Protein AF-A0A0S2TF54-F1 (afdb_monomer_lite)

pLDDT: mean 79.86, std 18.13, range [44.34, 97.69]

InterPro domains:
  IPR021327 Protein of unknown function DUF2934 [PF11154] (30-65)

Foldseek 3Di:
DDDDDDDDPDPDPPVVVVVVVVVVVVVVVVLVVQLVVQLVVVCVVVVNPPVCSVVSSVVSNVVSVVVVVVVD

Structure (mmCIF, N/CA/C/O backbone):
data_AF-A0A0S2TF54-F1
#
_entry.id   AF-A0A0S2TF54-F1
#
loop_
_atom_site.group_PDB
_atom_site.id
_atom_site.type_symbol
_atom_site.label_atom_id
_atom_site.label_alt_id
_atom_site.label_comp_id
_atom_site.label_asym_id
_atom_site.label_entity_id
_atom_site.label_seq_id
_atom_site.pdbx_PDB_ins_code
_atom_site.Cartn_x
_atom_site.Cartn_y
_atom_site.Cartn_z
_atom_site.occupancy
_atom_site.B_iso_or_equiv
_atom_site.auth_seq_id
_atom_site.auth_comp_id
_atom_site.auth_asym_id
_atom_site.auth_atom_id
_atom_site.pdbx_PDB_model_num
ATOM 1 N N . MET A 1 1 ? -14.123 64.919 -18.280 1.00 44.53 1 MET A N 1
ATOM 2 C CA . MET A 1 1 ? -13.297 64.193 -17.288 1.00 44.53 1 MET A CA 1
ATOM 3 C C . MET A 1 1 ? -14.026 62.924 -16.865 1.00 44.53 1 MET A C 1
ATOM 5 O O . MET A 1 1 ? -14.896 63.012 -16.017 1.00 44.53 1 MET A O 1
ATOM 9 N N . SER A 1 2 ? -13.681 61.760 -17.424 1.00 50.19 2 SER A N 1
ATOM 10 C CA . SER A 1 2 ? -14.117 60.462 -16.880 1.00 50.19 2 SER A CA 1
ATOM 11 C C . SER A 1 2 ? -12.958 59.481 -17.005 1.00 50.19 2 SER A C 1
ATOM 13 O O . SER A 1 2 ? -12.542 59.115 -18.103 1.00 50.19 2 SER A O 1
ATOM 15 N N . LYS A 1 3 ? -12.364 59.158 -15.854 1.00 52.53 3 LYS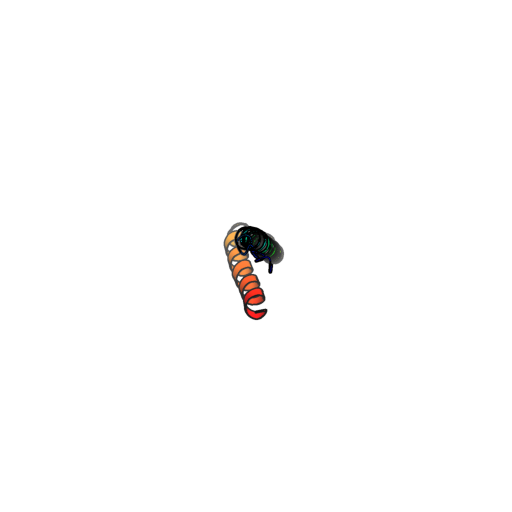 A N 1
ATOM 16 C CA . LYS A 1 3 ? -11.179 58.309 -15.718 1.00 52.53 3 LYS A CA 1
ATOM 17 C C . LYS A 1 3 ? -11.538 56.867 -16.085 1.00 52.53 3 LYS A C 1
ATOM 19 O O . LYS A 1 3 ? -12.412 56.267 -15.465 1.00 52.53 3 LYS A O 1
ATOM 24 N N . ARG A 1 4 ? -10.833 56.323 -17.079 1.00 56.41 4 ARG A N 1
ATOM 25 C CA . ARG A 1 4 ? -10.819 54.896 -17.421 1.00 56.41 4 ARG A CA 1
ATOM 26 C C . ARG A 1 4 ? -10.124 54.139 -16.287 1.00 56.41 4 ARG A C 1
ATOM 28 O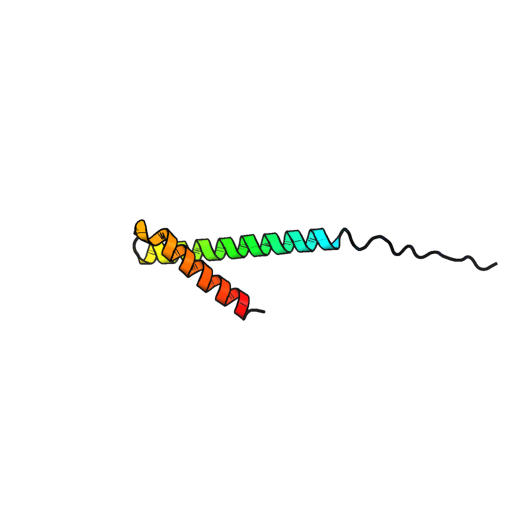 O . ARG A 1 4 ? -8.929 54.340 -16.088 1.00 56.41 4 ARG A O 1
ATOM 35 N N . HIS A 1 5 ? -10.839 53.278 -15.566 1.00 45.03 5 HIS A N 1
ATOM 36 C CA . HIS A 1 5 ? -10.208 52.324 -14.653 1.00 45.03 5 HIS A CA 1
ATOM 37 C C . HIS A 1 5 ? -10.090 50.962 -15.333 1.00 45.03 5 HIS A C 1
ATOM 39 O O . HIS A 1 5 ? -11.064 50.270 -15.613 1.00 45.03 5 HIS A O 1
ATOM 45 N N . LYS A 1 6 ? -8.830 50.658 -15.629 1.00 52.97 6 LYS A N 1
ATOM 46 C CA . LYS A 1 6 ? -8.240 49.425 -16.133 1.00 52.97 6 LYS A CA 1
ATOM 47 C C . LYS A 1 6 ? -8.441 48.329 -15.078 1.00 52.97 6 LYS A C 1
ATOM 49 O O . LYS A 1 6 ? -7.906 48.464 -13.981 1.00 52.97 6 LYS A O 1
ATOM 54 N N . LYS A 1 7 ? -9.221 47.283 -15.370 1.00 44.34 7 LYS A N 1
ATOM 55 C CA . LYS A 1 7 ? -9.317 46.104 -14.494 1.00 44.34 7 LYS A CA 1
ATOM 56 C C . LYS A 1 7 ? -8.412 45.006 -15.043 1.00 44.34 7 LYS A C 1
ATOM 58 O O . LYS A 1 7 ? -8.733 44.322 -16.011 1.00 44.34 7 LYS A O 1
ATOM 63 N N . ASP A 1 8 ? -7.236 44.957 -14.434 1.00 50.97 8 ASP A N 1
ATOM 64 C CA . ASP A 1 8 ? -6.197 43.944 -14.556 1.00 50.97 8 ASP A CA 1
ATOM 65 C C . ASP A 1 8 ? -6.810 42.543 -14.384 1.00 50.97 8 ASP A C 1
ATOM 67 O O . ASP A 1 8 ? -7.266 42.185 -13.302 1.00 50.97 8 ASP A O 1
ATOM 71 N N . SER A 1 9 ? -6.905 41.787 -15.478 1.00 50.38 9 SER A N 1
ATOM 72 C CA . SER A 1 9 ? -7.388 40.401 -15.500 1.00 50.38 9 SER A CA 1
ATOM 73 C C . SER A 1 9 ? -6.246 39.534 -16.023 1.00 50.38 9 SER A C 1
ATOM 75 O O . SER A 1 9 ? -6.220 39.180 -17.196 1.00 50.38 9 SER A O 1
ATOM 77 N N . GLY A 1 10 ? -5.229 39.302 -15.190 1.00 52.00 10 GLY A N 1
ATOM 78 C CA . GLY A 1 10 ? -4.010 38.601 -15.616 1.00 52.00 10 GLY A CA 1
ATOM 79 C C . GLY A 1 10 ? -3.383 37.660 -14.587 1.00 52.00 10 GLY A C 1
ATOM 80 O O . GLY A 1 10 ? -2.317 37.117 -14.851 1.00 52.00 10 GLY A O 1
ATOM 81 N N . LYS A 1 11 ? -3.995 37.443 -13.416 1.00 48.41 11 LYS A N 1
ATOM 82 C CA . LYS A 1 11 ? -3.393 36.639 -12.336 1.00 48.41 11 LYS A CA 1
ATOM 83 C C . LYS A 1 11 ? -4.391 35.663 -11.715 1.00 48.41 11 LYS A C 1
ATOM 85 O O . LYS A 1 11 ? -4.767 35.822 -10.563 1.00 48.41 11 LYS A O 1
ATOM 90 N N . GLN A 1 12 ? -4.847 34.666 -12.470 1.00 55.12 12 GLN A N 1
ATOM 91 C CA . GLN A 1 12 ? -5.630 33.554 -11.896 1.00 55.12 12 GLN A CA 1
ATOM 92 C C . GLN A 1 12 ? -5.150 32.155 -12.310 1.00 55.12 12 GLN A C 1
ATOM 94 O O . GLN A 1 12 ? -5.603 31.179 -11.731 1.00 55.12 12 GLN A O 1
ATOM 99 N N . THR A 1 13 ? -4.192 32.026 -13.231 1.00 54.59 13 THR A N 1
ATOM 100 C CA . THR A 1 13 ? -3.807 30.715 -13.783 1.00 54.59 13 THR A CA 1
ATOM 101 C C . THR A 1 13 ? -2.743 29.969 -12.966 1.00 54.59 13 THR A C 1
ATOM 103 O O . THR A 1 13 ? -2.741 28.745 -12.955 1.00 54.59 13 THR A O 1
ATOM 106 N N . ALA A 1 14 ? -1.872 30.660 -12.221 1.00 56.91 14 ALA A N 1
ATOM 107 C CA . ALA A 1 14 ? -0.771 30.006 -11.495 1.00 56.91 14 ALA A CA 1
ATOM 108 C C . ALA A 1 14 ? -1.178 29.396 -10.136 1.00 56.91 14 ALA A C 1
ATOM 110 O O . ALA A 1 14 ? -0.638 28.373 -9.732 1.00 56.91 14 ALA A O 1
ATOM 111 N N . SER A 1 15 ? -2.145 29.992 -9.428 1.00 56.41 15 SER A N 1
ATOM 112 C CA . SER A 1 15 ? -2.542 29.546 -8.079 1.00 56.41 15 SER A CA 1
ATOM 113 C C . SER A 1 15 ? -3.528 28.372 -8.074 1.00 56.41 15 SER A C 1
ATOM 115 O O . SER A 1 15 ? -3.715 27.737 -7.043 1.00 56.41 15 SER A O 1
ATOM 117 N N . GLN A 1 16 ? -4.167 28.079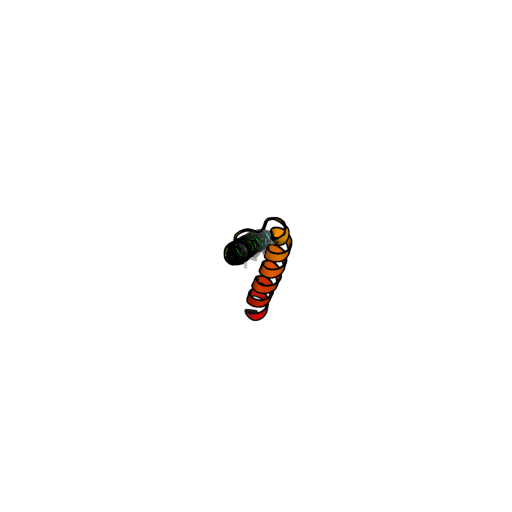 -9.210 1.00 57.19 16 GLN A N 1
ATOM 118 C CA . GLN A 1 16 ? -5.103 26.956 -9.333 1.00 57.19 16 GLN A CA 1
ATOM 119 C C . GLN A 1 16 ? -4.404 25.631 -9.652 1.00 57.19 16 GLN A C 1
ATOM 121 O O . GLN A 1 16 ? -4.844 24.595 -9.164 1.00 57.19 16 GLN A O 1
ATOM 126 N N . HIS A 1 17 ? -3.305 25.660 -10.413 1.00 60.44 17 HIS A N 1
ATOM 127 C CA . HIS A 1 17 ? -2.556 24.446 -10.750 1.00 60.44 17 HIS A CA 1
ATOM 128 C C . HIS A 1 17 ? -1.930 23.805 -9.502 1.00 60.44 17 HIS A C 1
ATOM 130 O O . HIS A 1 17 ? -2.108 22.612 -9.285 1.00 60.44 17 HIS A O 1
ATOM 136 N N . PHE A 1 18 ? -1.339 24.613 -8.615 1.00 65.88 18 PHE A N 1
ATOM 137 C CA . PHE A 1 18 ? -0.678 24.115 -7.403 1.00 65.88 18 PHE A CA 1
ATOM 138 C C . PHE A 1 18 ? -1.643 23.400 -6.440 1.00 65.88 18 PHE A C 1
ATOM 140 O O . PHE A 1 18 ? -1.351 22.318 -5.939 1.00 65.88 18 PHE A O 1
ATOM 147 N N . ASN A 1 19 ? -2.842 23.965 -6.245 1.00 75.06 19 ASN A N 1
ATOM 148 C CA . ASN A 1 19 ? -3.872 23.351 -5.404 1.00 75.06 19 ASN A CA 1
ATOM 149 C C . ASN A 1 19 ? -4.425 22.059 -6.012 1.00 75.06 19 ASN A C 1
ATOM 151 O O . ASN A 1 19 ? -4.818 21.162 -5.278 1.00 75.06 19 ASN A O 1
ATOM 155 N N . HIS A 1 20 ? -4.496 21.958 -7.341 1.00 70.69 20 HIS A N 1
ATOM 156 C CA . HIS A 1 20 ? -4.962 20.738 -7.991 1.00 70.69 20 HIS A CA 1
ATOM 157 C C . HIS A 1 20 ? -3.936 19.609 -7.859 1.00 70.69 20 HIS A C 1
ATOM 159 O O . HIS A 1 20 ? -4.322 18.477 -7.587 1.00 70.69 20 HIS A O 1
ATOM 165 N N . GLU A 1 21 ? -2.646 19.923 -7.986 1.00 73.19 21 GLU A N 1
ATOM 166 C CA . GLU A 1 21 ? -1.545 18.966 -7.858 1.00 73.19 21 GLU A CA 1
ATOM 167 C C . GLU A 1 21 ? -1.381 18.452 -6.423 1.00 73.19 21 GLU A C 1
ATOM 169 O O . GLU A 1 21 ? -1.255 17.247 -6.232 1.00 73.19 21 GLU A O 1
ATOM 174 N N . GLU A 1 22 ? -1.438 19.314 -5.402 1.00 73.44 22 GLU A N 1
ATOM 175 C CA . GLU A 1 22 ? -1.417 18.857 -4.001 1.00 73.44 22 GLU A CA 1
ATOM 176 C C . GLU A 1 22 ? -2.634 18.000 -3.661 1.00 73.44 22 GLU A C 1
ATOM 178 O O . GLU A 1 22 ? -2.510 16.974 -3.002 1.00 73.44 22 GLU A O 1
ATOM 183 N N . ASN A 1 23 ? -3.812 18.386 -4.145 1.00 78.56 23 ASN A N 1
ATOM 184 C CA . ASN A 1 23 ? -5.038 17.643 -3.880 1.00 78.56 23 ASN A CA 1
ATOM 185 C C . ASN A 1 23 ? -5.051 16.300 -4.638 1.00 78.56 23 ASN A C 1
ATOM 187 O O . ASN A 1 23 ? -5.578 15.313 -4.138 1.00 78.56 23 ASN A O 1
ATOM 191 N N . GLN A 1 24 ? -4.426 16.226 -5.819 1.00 79.00 24 GLN A N 1
ATOM 192 C CA . GLN A 1 24 ? -4.154 14.958 -6.503 1.00 79.00 24 GLN A CA 1
ATOM 193 C C . GLN A 1 24 ? -3.162 14.087 -5.728 1.00 79.00 24 GLN A C 1
ATOM 195 O O . GLN A 1 24 ? -3.463 12.923 -5.489 1.00 79.00 24 GLN A O 1
ATOM 200 N N . ARG A 1 25 ? -2.031 14.644 -5.276 1.00 83.19 25 ARG A N 1
ATOM 201 C CA . ARG A 1 25 ? -1.034 13.905 -4.483 1.00 83.19 25 ARG A CA 1
ATOM 202 C C . ARG A 1 25 ? -1.614 13.373 -3.180 1.00 83.19 25 ARG A C 1
ATOM 204 O O . ARG A 1 25 ? -1.389 12.218 -2.856 1.00 83.19 25 ARG A O 1
ATOM 211 N N . MET A 1 26 ? -2.415 14.176 -2.484 1.00 78.75 26 MET A N 1
ATOM 212 C CA . MET A 1 26 ? -3.113 13.754 -1.270 1.00 78.75 26 MET A CA 1
ATOM 2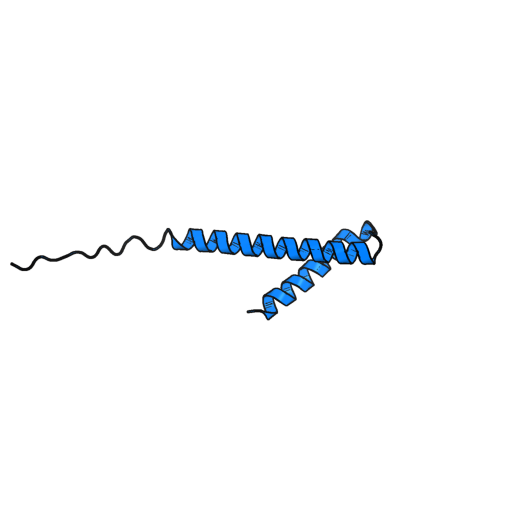13 C C . MET A 1 26 ? -4.056 12.576 -1.550 1.00 78.75 26 MET A C 1
ATOM 215 O O . MET A 1 26 ? -4.045 11.601 -0.808 1.00 78.75 26 MET A O 1
ATOM 219 N N . ARG A 1 27 ? -4.812 12.613 -2.659 1.00 85.62 27 ARG A N 1
ATOM 220 C CA . ARG A 1 27 ? -5.645 11.474 -3.086 1.00 85.62 27 ARG A CA 1
ATOM 221 C C . ARG A 1 27 ? -4.819 10.243 -3.460 1.00 85.62 27 ARG A C 1
ATOM 223 O O . ARG A 1 27 ? -5.261 9.125 -3.214 1.00 85.62 27 ARG A O 1
ATOM 230 N N . ASP A 1 28 ? -3.647 10.427 -4.062 1.00 88.88 28 ASP A N 1
ATOM 231 C CA . ASP A 1 28 ? -2.739 9.326 -4.391 1.00 88.88 28 ASP A CA 1
ATOM 232 C C . ASP A 1 28 ? -2.151 8.678 -3.133 1.00 88.88 28 ASP A C 1
ATOM 234 O O . ASP A 1 28 ? -2.103 7.452 -3.047 1.00 88.88 28 ASP A O 1
ATOM 238 N N . GLU A 1 29 ? -1.746 9.484 -2.152 1.00 92.19 29 GLU A N 1
ATOM 239 C CA . GLU A 1 29 ? -1.250 9.028 -0.851 1.00 92.19 29 GLU A CA 1
ATOM 240 C C . GLU A 1 29 ? -2.339 8.289 -0.069 1.00 92.19 29 GLU A C 1
ATOM 242 O O . GLU A 1 29 ? -2.090 7.203 0.453 1.00 92.19 29 GLU A O 1
ATOM 247 N N . GLU A 1 30 ? -3.560 8.825 -0.047 1.00 91.75 30 GLU A N 1
ATOM 248 C CA . GLU A 1 30 ? -4.700 8.195 0.617 1.00 91.75 30 GLU A CA 1
ATOM 249 C C . GLU A 1 30 ? -5.082 6.871 -0.053 1.00 91.75 30 GLU A C 1
ATOM 251 O O . GLU A 1 30 ? -5.220 5.854 0.628 1.00 91.75 30 GLU A O 1
ATOM 256 N N . ARG A 1 31 ? -5.119 6.825 -1.392 1.00 94.38 31 ARG A N 1
ATOM 257 C CA . ARG A 1 31 ? -5.291 5.567 -2.132 1.00 94.38 31 ARG A CA 1
ATOM 258 C C . ARG A 1 31 ? -4.192 4.566 -1.774 1.00 94.38 31 ARG A C 1
ATOM 260 O O . ARG A 1 31 ? -4.489 3.402 -1.527 1.00 94.38 31 ARG A O 1
ATOM 267 N N . HIS A 1 32 ? -2.931 4.994 -1.735 1.00 95.69 32 HIS A N 1
ATOM 268 C CA . HIS A 1 32 ? -1.812 4.106 -1.422 1.00 95.69 32 HIS A CA 1
ATOM 269 C C . HIS A 1 32 ? -1.898 3.547 0.006 1.00 95.69 32 HIS A C 1
ATOM 271 O O . HIS A 1 32 ? -1.635 2.363 0.211 1.00 95.69 32 HIS A O 1
ATOM 277 N N . ALA A 1 33 ? -2.306 4.368 0.978 1.00 96.00 33 ALA A N 1
ATOM 278 C CA . ALA A 1 33 ? -2.520 3.940 2.357 1.00 96.00 33 ALA A CA 1
ATOM 279 C C . ALA A 1 33 ? -3.626 2.878 2.456 1.00 96.00 33 ALA A C 1
ATOM 281 O O . ALA A 1 33 ? -3.412 1.838 3.077 1.00 96.00 33 ALA A O 1
ATOM 282 N N . MET A 1 34 ? -4.756 3.088 1.773 1.00 95.88 34 MET A N 1
ATOM 283 C CA . MET A 1 34 ? -5.851 2.112 1.723 1.00 95.88 34 MET A CA 1
ATOM 284 C C . MET A 1 34 ? -5.409 0.780 1.102 1.00 95.88 34 MET A C 1
ATOM 286 O O . MET A 1 34 ? -5.753 -0.286 1.610 1.00 95.88 34 MET A O 1
ATOM 290 N N . ILE A 1 35 ? -4.620 0.825 0.021 1.00 97.19 35 ILE A N 1
ATOM 291 C CA . ILE A 1 35 ? -4.090 -0.384 -0.631 1.00 97.19 35 ILE A CA 1
ATOM 292 C C . ILE A 1 35 ? -3.144 -1.127 0.315 1.00 97.19 35 ILE A C 1
ATOM 294 O O . ILE A 1 35 ? -3.240 -2.345 0.450 1.00 97.19 35 ILE A O 1
ATOM 298 N N . ALA A 1 36 ? -2.242 -0.408 0.986 1.00 97.25 36 ALA A N 1
ATOM 299 C CA . ALA A 1 36 ? -1.297 -1.005 1.922 1.00 97.25 36 ALA A CA 1
ATOM 300 C C . ALA A 1 36 ? -2.006 -1.675 3.112 1.00 97.25 36 ALA A C 1
ATOM 302 O O . ALA A 1 36 ? -1.639 -2.787 3.493 1.00 97.25 36 ALA A O 1
ATOM 303 N N . GLU A 1 37 ? -3.036 -1.033 3.666 1.00 97.69 37 GLU A N 1
ATOM 304 C CA . GLU A 1 37 ? -3.841 -1.585 4.758 1.00 97.69 37 GLU A CA 1
ATOM 305 C C . GLU A 1 37 ? -4.599 -2.847 4.321 1.00 97.69 37 GLU A C 1
ATOM 307 O O . GLU A 1 37 ? -4.502 -3.883 4.979 1.00 97.69 37 GLU A O 1
ATOM 312 N N . ALA A 1 38 ? -5.280 -2.817 3.173 1.00 97.12 38 ALA A N 1
ATOM 313 C CA . ALA A 1 38 ? -5.991 -3.986 2.656 1.00 97.12 38 ALA A CA 1
ATOM 314 C C . ALA A 1 38 ? -5.040 -5.153 2.323 1.00 97.12 38 ALA A C 1
ATOM 316 O O . ALA A 1 38 ? -5.321 -6.300 2.677 1.00 97.12 38 ALA A O 1
ATOM 317 N N . ALA A 1 39 ? -3.881 -4.875 1.718 1.00 96.88 39 ALA A N 1
ATOM 318 C CA . ALA A 1 39 ? -2.864 -5.888 1.435 1.00 96.88 39 ALA A CA 1
ATOM 319 C C . ALA A 1 39 ? -2.329 -6.532 2.724 1.00 96.88 39 ALA A C 1
ATOM 321 O O . ALA A 1 39 ? -2.146 -7.749 2.780 1.00 96.88 39 ALA A O 1
ATOM 322 N N . TYR A 1 40 ? -2.131 -5.735 3.779 1.00 96.19 40 TYR A N 1
ATOM 323 C CA . TYR A 1 40 ? -1.746 -6.239 5.096 1.00 96.19 40 TYR A CA 1
ATOM 324 C C . TYR A 1 40 ? -2.803 -7.185 5.676 1.00 96.19 40 TYR A C 1
ATOM 326 O O . TYR A 1 40 ? -2.452 -8.267 6.142 1.00 96.19 40 TYR A O 1
ATOM 334 N N . LEU A 1 41 ? -4.089 -6.826 5.600 1.00 96.25 41 LEU A N 1
ATOM 335 C CA . LEU A 1 41 ? -5.183 -7.678 6.077 1.00 96.25 41 LEU A CA 1
ATOM 336 C C . LEU A 1 41 ? -5.270 -9.000 5.300 1.00 96.25 41 L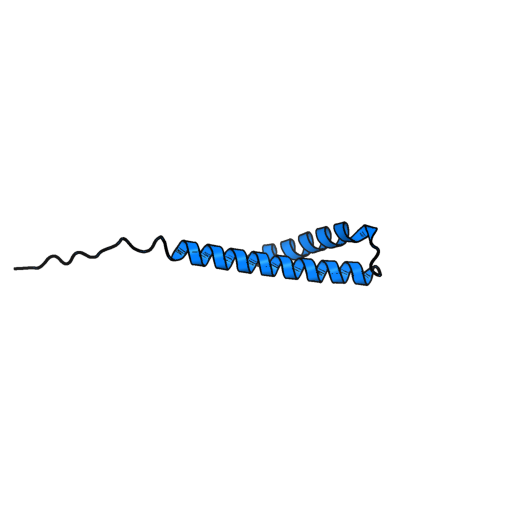EU A C 1
ATOM 338 O O . LEU A 1 41 ? -5.508 -10.049 5.900 1.00 96.25 41 LEU A O 1
ATOM 342 N N . PHE A 1 42 ? -5.051 -8.990 3.981 1.00 95.19 42 PHE A N 1
ATOM 343 C CA . PHE A 1 42 ? -5.001 -10.225 3.190 1.00 95.19 42 PHE A CA 1
ATOM 344 C C . PHE A 1 42 ? -3.814 -11.108 3.570 1.00 95.19 42 PHE A C 1
ATOM 346 O O . PHE A 1 42 ? -3.992 -12.313 3.781 1.00 95.19 42 PHE A O 1
ATOM 353 N N . ALA A 1 43 ? -2.632 -10.514 3.734 1.00 95.62 43 ALA A N 1
ATOM 354 C CA . ALA A 1 43 ? -1.455 -11.234 4.194 1.00 95.62 43 ALA A CA 1
ATOM 355 C C . ALA A 1 43 ? -1.691 -11.831 5.592 1.00 95.62 43 ALA A C 1
ATOM 357 O O . ALA A 1 43 ? -1.405 -13.008 5.808 1.00 95.62 43 ALA A O 1
ATOM 358 N N . GLU A 1 44 ? -2.281 -11.070 6.519 1.00 96.12 44 GLU A N 1
ATOM 359 C CA . GLU A 1 44 ? -2.623 -11.528 7.870 1.00 96.12 44 GLU A CA 1
ATOM 360 C C . GLU A 1 44 ? -3.596 -12.716 7.844 1.00 96.12 44 GLU A C 1
ATOM 362 O O . GLU A 1 44 ? -3.331 -13.736 8.484 1.00 96.12 44 GLU A O 1
ATOM 367 N N . GLN A 1 45 ? -4.669 -12.651 7.046 1.00 93.69 45 GLN A N 1
ATOM 368 C CA . GLN A 1 45 ? -5.641 -13.747 6.893 1.00 93.69 45 GLN A CA 1
ATOM 369 C C . GLN A 1 45 ? -5.000 -15.048 6.399 1.00 93.69 45 GLN A C 1
ATOM 371 O O . GLN A 1 45 ? -5.480 -16.142 6.705 1.00 93.69 45 GLN A O 1
ATOM 376 N N . ARG A 1 46 ? -3.911 -14.941 5.637 1.00 90.94 46 ARG A N 1
ATOM 377 C CA . ARG A 1 46 ? -3.147 -16.079 5.115 1.00 90.94 46 ARG A CA 1
ATOM 378 C C . ARG A 1 46 ? -1.970 -16.476 6.007 1.00 90.94 46 ARG A C 1
ATOM 380 O O . ARG A 1 46 ? -1.257 -17.417 5.668 1.00 90.94 46 ARG A O 1
ATOM 387 N N . GLY A 1 47 ? -1.750 -15.789 7.128 1.00 93.88 47 GLY A N 1
ATOM 388 C CA . GLY A 1 47 ? -0.619 -16.037 8.021 1.00 93.88 47 GLY A CA 1
ATOM 389 C C . GLY A 1 47 ? 0.729 -15.603 7.437 1.00 93.88 47 GLY A C 1
ATOM 390 O O . GLY A 1 47 ? 1.741 -16.248 7.699 1.00 93.88 47 GLY A O 1
ATOM 391 N N . PHE A 1 48 ? 0.740 -14.534 6.639 1.00 89.50 48 PHE A N 1
ATOM 392 C CA . PHE A 1 48 ? 1.920 -13.911 6.030 1.00 89.50 48 PHE A CA 1
ATOM 393 C C . PHE A 1 48 ? 2.750 -14.867 5.159 1.00 89.50 48 PHE A C 1
ATOM 395 O O . PHE A 1 48 ? 3.979 -14.904 5.242 1.00 89.50 48 PHE A O 1
ATOM 402 N N . GLN A 1 49 ? 2.093 -15.651 4.298 1.00 89.06 49 GLN A N 1
ATOM 403 C CA . GLN A 1 49 ? 2.809 -16.452 3.303 1.00 89.06 49 GLN A CA 1
ATOM 404 C C . GLN A 1 49 ? 3.552 -15.540 2.313 1.00 89.06 49 GLN A C 1
ATOM 406 O O . GLN A 1 49 ? 2.934 -14.889 1.476 1.00 89.06 49 GLN A O 1
ATOM 411 N N . GLY A 1 50 ? 4.886 -15.520 2.395 1.00 78.12 50 GLY A N 1
ATOM 412 C CA . GLY A 1 50 ? 5.739 -14.579 1.655 1.00 78.12 50 GLY A CA 1
ATOM 413 C C . GLY A 1 50 ? 5.620 -14.625 0.126 1.00 78.12 50 GLY A C 1
ATOM 414 O O . GLY A 1 50 ? 5.868 -13.612 -0.519 1.00 78.12 50 GLY A O 1
ATOM 415 N N . ASP A 1 51 ? 5.177 -15.746 -0.449 1.00 88.44 51 ASP A N 1
ATOM 416 C CA . ASP A 1 51 ? 4.986 -15.883 -1.901 1.00 88.44 51 ASP A CA 1
ATOM 417 C C . ASP A 1 51 ? 3.718 -15.182 -2.424 1.00 88.44 51 ASP A C 1
ATOM 419 O O . ASP A 1 51 ? 3.565 -15.036 -3.633 1.00 88.44 51 ASP A O 1
ATOM 423 N N . ALA A 1 52 ? 2.816 -14.736 -1.542 1.00 92.00 52 ALA A N 1
ATOM 424 C CA . ALA A 1 52 ? 1.540 -14.123 -1.921 1.00 92.00 52 ALA A CA 1
ATOM 425 C C . ALA A 1 52 ? 1.517 -12.592 -1.793 1.00 92.00 52 ALA A C 1
ATOM 427 O O . ALA A 1 52 ? 0.525 -11.974 -2.162 1.00 92.00 52 ALA A O 1
ATOM 428 N N . ALA A 1 53 ? 2.595 -11.961 -1.312 1.00 92.56 53 ALA A N 1
ATOM 42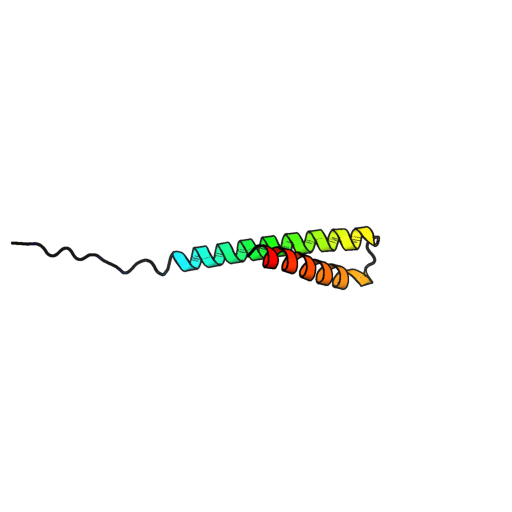9 C CA . ALA A 1 53 ? 2.597 -10.525 -1.017 1.00 92.56 53 ALA A CA 1
ATOM 430 C C . ALA A 1 53 ? 2.243 -9.653 -2.238 1.00 92.56 53 ALA A C 1
ATOM 432 O O . ALA A 1 53 ? 1.548 -8.647 -2.106 1.00 92.56 53 ALA A O 1
ATOM 433 N N . LEU A 1 54 ? 2.696 -10.052 -3.434 1.00 94.75 54 LEU A N 1
ATOM 434 C CA . LEU A 1 54 ? 2.342 -9.364 -4.677 1.00 94.75 54 LEU A CA 1
ATOM 435 C C . LEU A 1 54 ? 0.863 -9.558 -5.034 1.00 94.75 54 LEU A C 1
ATOM 437 O O . LEU A 1 54 ? 0.204 -8.598 -5.422 1.00 94.75 54 LEU A O 1
ATOM 441 N N . ASP A 1 55 ? 0.339 -10.776 -4.887 1.00 95.50 55 ASP A N 1
ATOM 442 C CA . ASP A 1 55 ? -1.071 -11.076 -5.154 1.00 95.50 55 ASP A CA 1
ATOM 443 C C . ASP A 1 55 ? -1.996 -10.316 -4.194 1.00 95.50 55 ASP A C 1
ATOM 445 O O . ASP A 1 55 ? -3.012 -9.764 -4.617 1.00 95.50 55 ASP A O 1
ATOM 449 N N . ASP A 1 56 ? -1.625 -10.245 -2.914 1.00 96.00 56 ASP A N 1
ATOM 450 C CA . ASP A 1 56 ? -2.363 -9.517 -1.883 1.00 96.00 56 ASP A CA 1
ATOM 451 C C . ASP A 1 56 ? -2.387 -8.010 -2.192 1.00 96.00 56 ASP A C 1
ATOM 453 O O . ASP A 1 56 ? -3.434 -7.370 -2.079 1.00 96.00 56 ASP A O 1
ATOM 457 N N . TRP A 1 57 ? -1.268 -7.453 -2.671 1.00 95.62 57 TRP A N 1
ATOM 458 C CA . TRP A 1 57 ? -1.187 -6.055 -3.099 1.00 95.62 57 TRP A CA 1
ATOM 459 C C . TRP A 1 57 ? -2.023 -5.767 -4.354 1.00 95.62 57 TRP A C 1
ATOM 461 O O . TRP A 1 57 ? -2.788 -4.805 -4.367 1.00 95.62 57 TRP A O 1
ATOM 471 N N . LEU A 1 58 ? -1.950 -6.620 -5.384 1.00 96.62 58 LEU A N 1
ATOM 472 C CA . LEU A 1 58 ? -2.754 -6.474 -6.607 1.00 96.62 58 LEU A CA 1
ATOM 473 C C . LEU A 1 58 ? -4.256 -6.586 -6.322 1.00 96.62 58 LEU A C 1
ATOM 475 O O . LEU A 1 58 ? -5.065 -5.845 -6.883 1.00 96.62 58 LEU A O 1
ATOM 479 N N . ARG A 1 59 ? -4.641 -7.502 -5.429 1.00 96.31 59 ARG A N 1
ATOM 480 C CA . ARG A 1 59 ? -6.029 -7.649 -4.989 1.00 96.31 59 ARG A CA 1
ATOM 481 C C . ARG A 1 59 ? -6.509 -6.410 -4.237 1.00 96.31 59 ARG A C 1
ATOM 483 O O . ARG A 1 59 ? -7.600 -5.923 -4.525 1.00 96.31 59 ARG A O 1
ATOM 490 N N . ALA A 1 60 ? -5.701 -5.902 -3.309 1.00 97.19 60 ALA A N 1
ATOM 491 C CA . ALA A 1 60 ? -5.997 -4.681 -2.569 1.00 97.19 60 ALA A CA 1
ATOM 492 C C . ALA A 1 60 ? -6.141 -3.467 -3.496 1.00 97.19 60 ALA A C 1
ATOM 494 O O . ALA A 1 60 ? -7.089 -2.698 -3.353 1.00 97.19 60 ALA A O 1
ATOM 495 N N . GLU A 1 61 ? -5.258 -3.326 -4.487 1.00 96.88 61 GLU A N 1
ATOM 496 C CA . GLU A 1 61 ? -5.343 -2.265 -5.493 1.00 96.88 61 GLU A CA 1
ATOM 497 C C . GLU A 1 61 ? -6.662 -2.320 -6.271 1.00 96.88 61 GLU A C 1
ATOM 499 O O . GLU A 1 61 ? -7.335 -1.297 -6.418 1.00 96.88 61 GLU A O 1
ATOM 504 N N . ALA A 1 62 ? -7.077 -3.507 -6.723 1.00 96.19 62 ALA A N 1
ATOM 505 C CA . ALA A 1 62 ? -8.343 -3.679 -7.430 1.00 96.19 62 ALA A CA 1
ATOM 506 C C . ALA A 1 62 ? -9.562 -3.326 -6.557 1.00 96.19 62 ALA A C 1
ATOM 508 O O . ALA A 1 62 ? -10.487 -2.668 -7.037 1.00 96.19 62 ALA A O 1
ATOM 509 N N . GLU A 1 63 ? -9.562 -3.731 -5.284 1.00 95.31 63 GLU A N 1
ATOM 510 C CA . GLU A 1 63 ? -10.658 -3.464 -4.345 1.00 95.31 63 GLU A CA 1
ATOM 511 C C . GLU A 1 63 ? -10.781 -1.968 -4.030 1.00 95.31 63 GLU A C 1
ATOM 513 O O . GLU A 1 63 ? -11.858 -1.386 -4.173 1.00 95.31 63 GLU A O 1
ATOM 518 N N . VAL A 1 64 ? -9.668 -1.303 -3.707 1.00 93.81 64 VAL A N 1
ATOM 519 C CA . VAL A 1 64 ? -9.649 0.141 -3.432 1.00 93.81 64 VAL A CA 1
ATOM 520 C C . VAL A 1 64 ? -10.047 0.947 -4.668 1.00 93.81 64 VAL A C 1
ATOM 522 O O . VAL A 1 64 ? -10.870 1.857 -4.564 1.00 93.81 64 VAL A O 1
ATOM 525 N N . ASN A 1 65 ? -9.537 0.596 -5.853 1.00 92.00 65 ASN A N 1
ATOM 526 C CA . ASN A 1 65 ? -9.927 1.268 -7.094 1.00 92.00 65 ASN A CA 1
ATOM 527 C C . ASN A 1 65 ? -11.426 1.109 -7.384 1.00 92.00 65 ASN A C 1
ATOM 529 O O . ASN A 1 65 ? -12.071 2.072 -7.802 1.00 92.00 65 ASN A O 1
ATOM 533 N N . ALA A 1 66 ? -12.007 -0.066 -7.121 1.00 92.00 66 ALA A N 1
ATOM 534 C CA . ALA A 1 66 ? -13.445 -0.273 -7.259 1.00 92.00 66 ALA A CA 1
ATOM 535 C C . ALA A 1 66 ? -14.240 0.636 -6.304 1.00 92.00 66 ALA A C 1
ATOM 537 O O . ALA A 1 66 ? -15.191 1.283 -6.738 1.00 92.00 66 ALA A O 1
ATOM 538 N N . HIS A 1 67 ? -13.818 0.762 -5.043 1.00 88.62 67 HIS A N 1
ATOM 539 C CA . HIS A 1 67 ? -14.466 1.643 -4.065 1.00 88.62 67 HIS A CA 1
ATOM 540 C C . HIS A 1 67 ? -14.378 3.131 -4.424 1.00 88.62 67 HIS A C 1
ATOM 542 O O . HIS A 1 67 ? -15.366 3.855 -4.275 1.00 88.62 67 HIS A O 1
ATOM 548 N N . LEU A 1 68 ? -13.226 3.585 -4.924 1.00 85.19 68 LEU A N 1
ATOM 549 C CA . LEU A 1 68 ? -13.032 4.976 -5.335 1.00 85.19 68 LEU A CA 1
ATOM 550 C C . LEU A 1 68 ? -13.819 5.299 -6.610 1.00 85.19 68 LEU A C 1
ATOM 552 O O . LEU A 1 68 ? -14.498 6.318 -6.653 1.00 85.19 68 LEU A O 1
ATOM 556 N N . SER A 1 69 ? -13.818 4.398 -7.598 1.00 79.31 69 SER A N 1
ATOM 557 C CA . SER A 1 69 ? -14.579 4.581 -8.844 1.00 79.31 69 SER A CA 1
ATOM 558 C C . SER A 1 69 ? -16.100 4.541 -8.653 1.00 79.31 69 SER A C 1
ATOM 560 O O . SER A 1 69 ? -16.829 5.177 -9.406 1.00 79.31 69 SER A O 1
ATOM 562 N N . ALA A 1 70 ? -16.594 3.814 -7.645 1.00 70.88 70 ALA A N 1
ATOM 563 C CA . ALA A 1 70 ? -18.016 3.760 -7.308 1.00 70.88 70 ALA A CA 1
ATOM 564 C C . ALA A 1 70 ? -18.509 4.994 -6.526 1.00 70.88 70 ALA A C 1
ATOM 566 O O . ALA A 1 70 ? -19.714 5.136 -6.320 1.00 70.88 70 ALA A O 1
ATOM 567 N N . SER A 1 71 ? -17.592 5.851 -6.068 1.00 58.75 71 SER A N 1
ATOM 568 C CA . SER A 1 71 ? -17.886 7.052 -5.275 1.00 58.75 71 SER A CA 1
ATOM 569 C C . SER A 1 71 ? -17.833 8.355 -6.094 1.00 58.75 71 SER A C 1
ATOM 571 O O . SER A 1 71 ? -17.920 9.435 -5.505 1.00 58.75 71 SER A O 1
ATOM 573 N N . GLU A 1 72 ? -17.699 8.260 -7.423 1.00 48.78 72 GLU A N 1
ATOM 574 C CA . GLU A 1 72 ? -17.771 9.370 -8.395 1.00 48.78 72 GLU A CA 1
ATOM 575 C C . GLU A 1 72 ? -19.151 9.512 -9.059 1.00 48.78 72 GLU A C 1
ATOM 577 O O . GLU A 1 72 ? -19.827 8.485 -9.306 1.00 48.78 72 GLU A O 1
#

Secondary structure (DSSP, 8-state):
-----------SSHHHHHHHHHHHHHHHHHHHHHHHHHHHHHHHHTT--GGGHHHHHHHHHHHHHHHHHTT-

Organism: NCBI:txid1748243

Sequence (72 aa):
MSKRHKKDSGKQTASQHFNHEENQRMRDEERHAMIAEAAYLFAEQRGFQGDAALDDWLRAEAEVNAHLSASE

Radius of gyration: 22.92 Å; chains: 1; bounding box: 24×81×25 Å